Protein AF-A0A6L7IEB5-F1 (afdb_monomer)

Secondary structure (DSSP, 8-state):
-EESSHHHHHHHHHHHHTSGGGTT--EEEEEETTTTEEEEES-----TTEEEEEEEETTEEEEGGG--

Mean predicted aligned error: 3.28 Å

Sequence (68 aa):
MKAKTIDEAKSMAKEKSLETQYRDEAIYIIYCNRTEYFYVDTDSLIRLWERLIGYYENGKYTDAETNS

Nearest PDB structures (foldseek):
  1i8n-assembly3_C  TM=4.395E-01  e=4.629E+00  Haementeria officinalis
  2qj4-assembly1_B  TM=3.904E-01  e=5.297E+00  Mus musculus
  3hn4-assembly1_A  TM=4.342E-01  e=6.485E+00  Homo sapiens

Foldseek 3Di:
DKDQDPVVLLVVQLVVLQDPVQAQAKFWWKAAQVVNITDTDSDPDDDPRIDTQWTDHNNDTDGPVPPD

pLDDT: mean 93.57, std 10.87, range [39.69, 98.31]

Structure (mmCIF, N/CA/C/O backbone):
data_AF-A0A6L7IEB5-F1
#
_entry.id   AF-A0A6L7IEB5-F1
#
loop_
_atom_site.group_PDB
_atom_site.id
_atom_site.type_symbol
_atom_site.label_atom_id
_atom_site.label_alt_id
_atom_site.label_comp_id
_atom_site.label_asym_id
_atom_site.label_entity_id
_atom_site.label_seq_id
_atom_site.pdbx_PDB_ins_code
_atom_site.Cartn_x
_atom_site.Cartn_y
_atom_site.Cartn_z
_atom_site.occupancy
_atom_site.B_iso_or_equiv
_atom_site.auth_seq_id
_atom_site.auth_comp_id
_atom_site.auth_asym_id
_atom_site.auth_atom_id
_atom_site.pdbx_PDB_model_num
ATOM 1 N N . MET A 1 1 ? -5.703 -4.828 3.609 1.00 92.88 1 MET A N 1
ATOM 2 C CA . MET A 1 1 ? -6.077 -3.898 4.715 1.00 92.88 1 MET A CA 1
ATOM 3 C C . MET A 1 1 ? -6.535 -2.566 4.120 1.00 92.88 1 MET A C 1
AT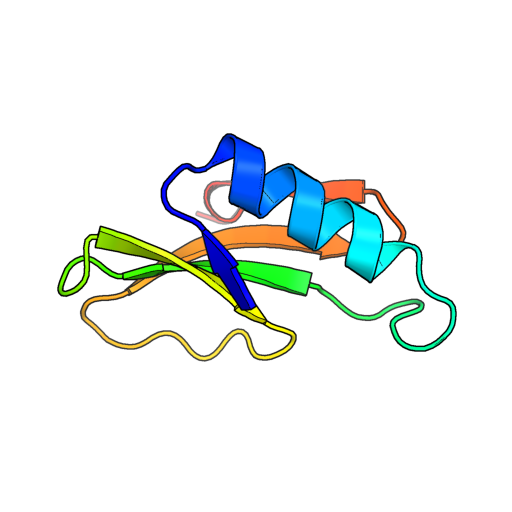OM 5 O O . MET A 1 1 ? -6.359 -2.402 2.920 1.00 92.88 1 MET A O 1
ATOM 9 N N . LYS A 1 2 ? -7.126 -1.632 4.885 1.00 95.19 2 LYS A N 1
ATOM 10 C CA . LYS A 1 2 ? -7.474 -0.297 4.357 1.00 95.19 2 LYS A CA 1
ATOM 11 C C . LYS A 1 2 ? -7.226 0.842 5.349 1.00 95.19 2 LYS A C 1
ATOM 13 O O . LYS A 1 2 ? -7.386 0.634 6.547 1.00 95.19 2 LYS A O 1
ATOM 18 N N . ALA A 1 3 ? -6.919 2.022 4.825 1.00 97.81 3 ALA A N 1
ATOM 19 C CA . ALA A 1 3 ? -6.609 3.249 5.553 1.00 97.81 3 ALA A CA 1
ATOM 20 C C . ALA A 1 3 ? -7.356 4.451 4.962 1.00 97.81 3 ALA A C 1
ATOM 22 O O . ALA A 1 3 ? -7.740 4.435 3.786 1.00 97.81 3 ALA A O 1
ATOM 23 N N . LYS A 1 4 ? -7.580 5.492 5.774 1.00 97.50 4 LYS A N 1
ATOM 24 C CA . LYS A 1 4 ? -8.246 6.717 5.307 1.00 97.50 4 LYS A CA 1
ATOM 25 C C . LYS A 1 4 ? -7.267 7.707 4.699 1.00 97.50 4 LYS A C 1
ATOM 27 O O . LYS A 1 4 ? -7.652 8.432 3.785 1.00 97.50 4 LYS A O 1
ATOM 32 N N . THR A 1 5 ? -6.025 7.718 5.166 1.00 98.06 5 THR A N 1
ATOM 33 C CA . THR A 1 5 ? -4.984 8.601 4.635 1.00 98.06 5 THR A CA 1
ATOM 34 C C . THR A 1 5 ? -3.906 7.810 3.898 1.00 98.06 5 THR A C 1
ATOM 36 O O . THR A 1 5 ? -3.721 6.611 4.116 1.00 98.06 5 THR A O 1
ATOM 39 N N . ILE A 1 6 ? -3.186 8.492 3.005 1.00 97.19 6 ILE A N 1
ATOM 40 C CA . ILE A 1 6 ? -2.054 7.898 2.288 1.00 97.19 6 ILE A CA 1
ATOM 41 C C . ILE A 1 6 ? -0.895 7.565 3.237 1.00 97.19 6 ILE A C 1
ATOM 43 O O . ILE A 1 6 ? -0.226 6.555 3.040 1.00 97.19 6 ILE A O 1
ATOM 47 N N . ASP A 1 7 ? -0.683 8.369 4.281 1.00 98.12 7 ASP A N 1
ATOM 48 C CA . ASP A 1 7 ? 0.408 8.171 5.240 1.00 98.12 7 ASP A CA 1
ATOM 49 C C . ASP A 1 7 ? 0.176 6.928 6.102 1.00 98.12 7 ASP A C 1
ATOM 51 O O . ASP A 1 7 ? 1.086 6.115 6.272 1.00 98.12 7 ASP A O 1
ATOM 55 N N . GLU A 1 8 ? -1.062 6.717 6.560 1.00 98.31 8 GLU A N 1
ATOM 56 C CA . GLU A 1 8 ? -1.470 5.470 7.216 1.00 98.31 8 GLU A CA 1
ATOM 57 C C . GLU A 1 8 ? -1.233 4.269 6.296 1.00 98.31 8 GLU A C 1
ATOM 59 O O . GLU A 1 8 ? -0.618 3.284 6.702 1.00 98.31 8 GLU A O 1
ATOM 64 N N . ALA A 1 9 ? -1.662 4.361 5.033 1.00 98.06 9 ALA A N 1
ATOM 65 C CA . ALA A 1 9 ? -1.479 3.284 4.066 1.00 98.06 9 ALA A CA 1
ATOM 66 C C . ALA A 1 9 ? 0.006 2.966 3.827 1.00 98.06 9 ALA A C 1
ATOM 68 O O . ALA A 1 9 ? 0.379 1.794 3.761 1.00 98.06 9 ALA A O 1
ATOM 69 N N . LYS A 1 10 ? 0.861 3.994 3.743 1.00 98.19 10 LYS A N 1
ATOM 70 C CA . LYS A 1 10 ? 2.317 3.844 3.609 1.00 98.19 10 LYS A CA 1
ATOM 71 C C . LYS A 1 10 ? 2.945 3.195 4.841 1.00 98.19 10 LYS A C 1
ATOM 73 O O . LYS A 1 10 ? 3.771 2.300 4.672 1.00 98.19 10 LYS A O 1
ATOM 78 N N . SER A 1 11 ? 2.541 3.581 6.055 1.00 98.25 11 SER A N 1
ATOM 79 C CA . SER A 1 11 ? 3.018 2.930 7.289 1.00 98.25 11 SER A CA 1
ATOM 80 C C . SER A 1 11 ? 2.651 1.447 7.303 1.00 98.25 11 SER A C 1
ATOM 82 O O . SER A 1 11 ? 3.521 0.595 7.462 1.00 98.25 11 SER A O 1
ATOM 84 N N . MET A 1 12 ? 1.383 1.134 7.019 1.00 97.94 12 MET A N 1
ATOM 85 C CA . MET A 1 12 ? 0.872 -0.238 6.987 1.00 97.94 12 MET A CA 1
ATOM 86 C C . MET A 1 12 ? 1.561 -1.101 5.923 1.00 97.94 12 MET A C 1
ATOM 88 O O . MET A 1 12 ? 1.906 -2.250 6.187 1.00 97.94 12 MET A O 1
ATOM 92 N N . ALA A 1 13 ? 1.763 -0.567 4.715 1.00 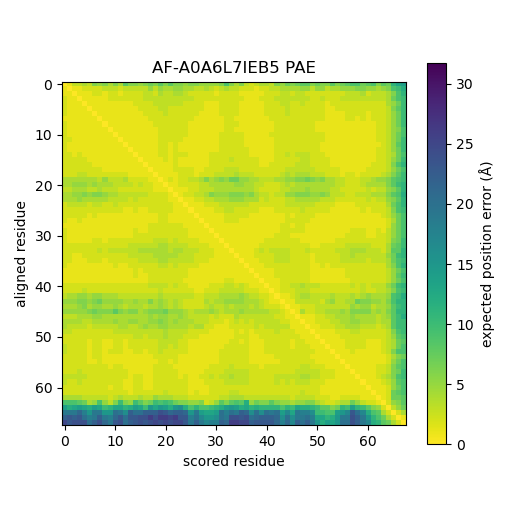97.81 13 ALA A N 1
ATOM 93 C CA . ALA A 1 13 ? 2.438 -1.287 3.639 1.00 97.81 13 ALA A CA 1
ATOM 94 C C . ALA A 1 13 ? 3.915 -1.542 3.967 1.00 97.81 13 ALA A C 1
ATOM 96 O O . ALA A 1 13 ? 4.410 -2.649 3.759 1.00 97.81 13 ALA A O 1
ATOM 97 N N . LYS A 1 14 ? 4.602 -0.545 4.538 1.00 98.12 14 LYS A N 1
ATOM 98 C CA . LYS A 1 14 ? 5.994 -0.675 4.969 1.00 98.12 14 LYS A CA 1
ATOM 99 C C . LYS A 1 14 ? 6.149 -1.733 6.055 1.00 98.12 14 LYS A C 1
ATOM 101 O O . LYS A 1 14 ? 6.988 -2.613 5.898 1.00 98.12 14 LYS A O 1
ATOM 106 N N . GLU A 1 15 ? 5.359 -1.656 7.126 1.00 97.25 15 GLU A N 1
ATOM 107 C CA . GLU A 1 15 ? 5.388 -2.631 8.224 1.00 97.25 15 GLU A CA 1
ATOM 108 C C . GLU A 1 15 ? 5.172 -4.049 7.696 1.00 97.25 15 GLU A C 1
ATOM 110 O O . GLU A 1 15 ? 5.982 -4.933 7.966 1.00 97.25 15 GLU A O 1
ATOM 115 N N . LYS A 1 16 ? 4.161 -4.232 6.840 1.00 96.31 16 LYS A N 1
ATOM 116 C CA . LYS A 1 16 ? 3.858 -5.530 6.237 1.00 96.31 16 LYS A CA 1
ATOM 117 C C . LYS A 1 16 ? 4.988 -6.049 5.342 1.00 96.31 16 LYS A C 1
ATOM 119 O O . LYS A 1 16 ? 5.327 -7.223 5.411 1.00 96.31 16 LYS A O 1
ATOM 124 N N . SER A 1 17 ? 5.626 -5.180 4.556 1.00 97.19 17 SER A N 1
ATOM 125 C CA . SER A 1 17 ? 6.756 -5.558 3.687 1.00 97.19 17 SER A CA 1
ATOM 126 C C . SER A 1 17 ? 8.024 -5.980 4.446 1.00 97.19 17 SER A C 1
ATOM 128 O O . SER A 1 17 ? 8.968 -6.469 3.832 1.00 97.19 17 SER A O 1
ATOM 130 N N . LEU A 1 18 ? 8.084 -5.746 5.762 1.00 97.38 18 LEU A N 1
ATOM 131 C CA . LEU A 1 18 ? 9.190 -6.172 6.625 1.00 97.38 18 LEU A CA 1
ATOM 132 C C . LEU A 1 18 ? 8.926 -7.532 7.288 1.00 97.38 18 LEU A C 1
ATOM 134 O O . LEU A 1 18 ? 9.833 -8.097 7.901 1.00 97.38 18 LEU A O 1
ATOM 138 N N . GL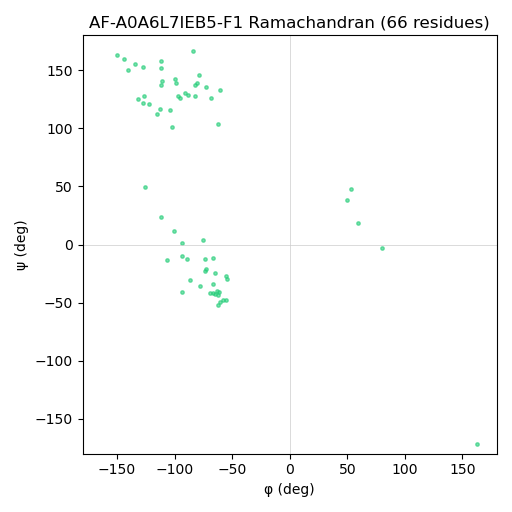U A 1 19 ? 7.706 -8.062 7.196 1.00 96.44 19 GLU A N 1
ATOM 139 C CA . GLU A 1 19 ? 7.380 -9.372 7.748 1.00 96.44 19 GLU A CA 1
ATOM 140 C C . GLU A 1 19 ? 8.004 -10.483 6.896 1.00 96.44 19 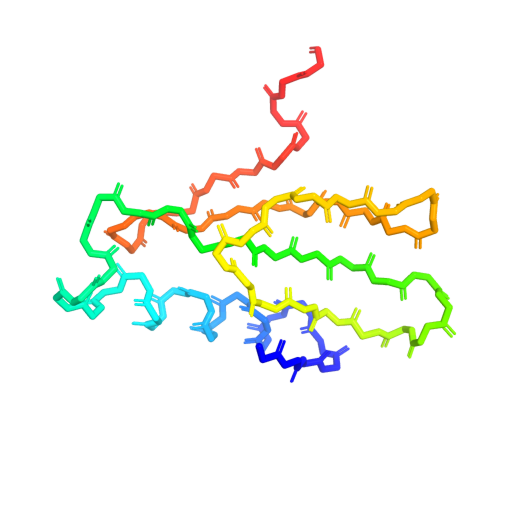GLU A C 1
ATOM 142 O O . GLU A 1 19 ? 7.887 -10.493 5.673 1.00 96.44 19 GLU A O 1
ATOM 147 N N . THR A 1 20 ? 8.606 -11.482 7.548 1.00 93.00 20 THR A N 1
ATOM 148 C CA . THR A 1 20 ? 9.311 -12.592 6.879 1.00 93.00 20 THR A CA 1
ATOM 149 C C . THR A 1 20 ? 8.456 -13.334 5.847 1.00 93.00 20 THR A C 1
ATOM 151 O O . THR A 1 20 ? 8.995 -13.871 4.885 1.00 93.00 20 THR A O 1
ATOM 154 N N . GLN A 1 21 ? 7.135 -13.376 6.044 1.00 94.81 21 GLN A N 1
ATOM 155 C CA . GLN A 1 21 ? 6.203 -14.065 5.148 1.00 94.81 21 GLN A CA 1
ATOM 156 C C . GLN A 1 21 ? 5.982 -13.350 3.805 1.00 94.81 21 GLN A C 1
ATOM 158 O O . GLN A 1 21 ? 5.584 -14.011 2.857 1.00 94.81 21 GLN A O 1
ATOM 163 N N . TYR A 1 22 ? 6.265 -12.045 3.724 1.00 93.12 22 TYR A 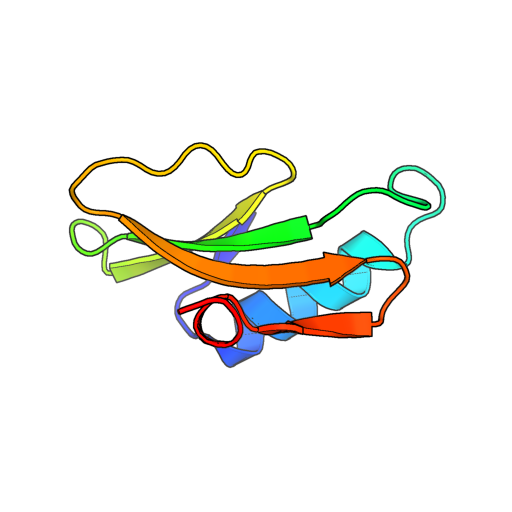N 1
ATOM 164 C CA . TYR A 1 22 ? 6.144 -11.230 2.505 1.00 93.12 22 TYR A CA 1
ATOM 165 C C . TYR A 1 22 ? 7.517 -10.790 1.983 1.00 93.12 22 TYR A C 1
ATOM 167 O O . TYR A 1 22 ? 7.658 -9.761 1.321 1.00 93.12 22 TYR A O 1
ATOM 175 N N . ARG A 1 23 ? 8.566 -11.535 2.341 1.00 91.75 23 ARG A N 1
ATOM 176 C CA . ARG A 1 23 ? 9.917 -11.266 1.864 1.00 91.75 23 ARG A CA 1
ATOM 177 C C . ARG A 1 23 ? 9.947 -11.378 0.341 1.00 91.75 23 ARG A C 1
ATOM 179 O O . ARG A 1 23 ? 9.464 -12.365 -0.204 1.00 91.75 23 ARG A O 1
ATOM 186 N N . ASP A 1 24 ? 10.567 -10.395 -0.307 1.00 93.69 24 ASP A N 1
ATOM 187 C CA . ASP A 1 24 ? 10.668 -10.315 -1.771 1.00 93.69 24 ASP A CA 1
ATOM 188 C C . ASP A 1 24 ? 9.285 -10.261 -2.476 1.00 93.69 24 ASP A C 1
ATOM 190 O O . ASP A 1 24 ? 9.172 -10.521 -3.672 1.00 93.69 24 ASP A O 1
ATOM 194 N N . GLU A 1 25 ? 8.222 -9.908 -1.737 1.00 96.06 25 GLU A N 1
ATOM 195 C CA . GLU A 1 25 ? 6.869 -9.688 -2.252 1.00 96.06 25 GLU A CA 1
ATOM 196 C C . GLU A 1 25 ? 6.503 -8.199 -2.174 1.00 96.06 25 GLU A C 1
ATOM 198 O O . GLU A 1 25 ? 6.821 -7.492 -1.211 1.00 96.06 25 GLU A O 1
ATOM 203 N N . ALA A 1 26 ? 5.818 -7.706 -3.205 1.00 97.06 26 ALA A N 1
ATOM 204 C CA . ALA A 1 26 ? 5.368 -6.325 -3.265 1.00 97.06 26 ALA A CA 1
ATOM 205 C C . ALA A 1 26 ? 4.057 -6.136 -2.487 1.00 97.06 26 ALA A C 1
ATOM 207 O O . ALA A 1 26 ? 3.057 -6.808 -2.726 1.00 97.06 26 ALA A O 1
ATOM 208 N N . ILE A 1 27 ? 4.053 -5.160 -1.582 1.00 98.12 27 ILE A N 1
ATOM 209 C CA . ILE A 1 27 ? 2.875 -4.714 -0.844 1.00 98.12 27 ILE A CA 1
ATOM 210 C C . ILE A 1 27 ? 2.367 -3.415 -1.466 1.00 98.12 27 ILE A C 1
ATOM 212 O O . ILE A 1 27 ? 2.912 -2.333 -1.229 1.00 98.12 27 ILE A O 1
ATOM 216 N N . TYR A 1 28 ? 1.324 -3.527 -2.275 1.00 97.94 28 TYR A N 1
ATOM 217 C CA . TYR A 1 28 ? 0.730 -2.455 -3.059 1.00 97.94 28 TYR A CA 1
ATOM 218 C C . TYR A 1 28 ? -0.166 -1.545 -2.225 1.00 97.94 28 TYR A C 1
ATOM 220 O O .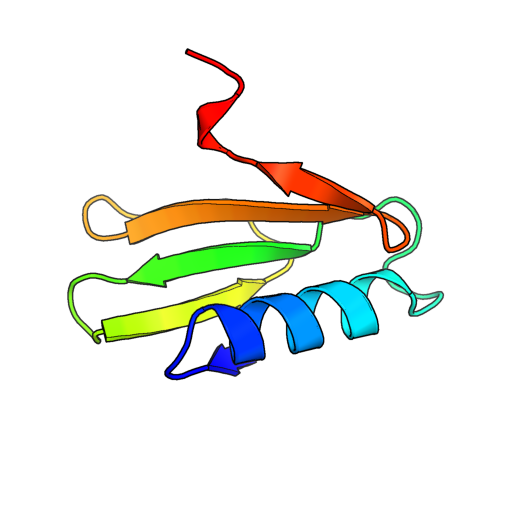 TYR A 1 28 ? -0.874 -1.985 -1.321 1.00 97.94 28 TYR A O 1
ATOM 228 N N . ILE A 1 29 ? -0.163 -0.262 -2.581 1.00 98.06 29 ILE A N 1
ATOM 229 C CA . ILE A 1 29 ? -1.064 0.765 -2.068 1.00 98.06 29 ILE A CA 1
ATOM 230 C C . ILE A 1 29 ? -1.970 1.204 -3.216 1.00 98.06 29 ILE A C 1
ATOM 232 O O . ILE A 1 29 ? -1.505 1.762 -4.211 1.00 98.06 29 ILE A O 1
ATOM 236 N N . ILE A 1 30 ? -3.271 0.976 -3.074 1.00 97.62 30 ILE A N 1
ATOM 237 C CA . ILE A 1 30 ? -4.272 1.207 -4.119 1.00 97.62 30 ILE A CA 1
ATOM 238 C C . 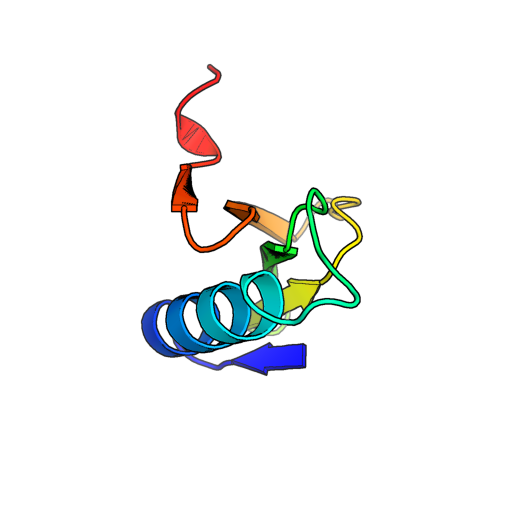ILE A 1 30 ? -5.328 2.175 -3.592 1.00 97.62 30 ILE A C 1
ATOM 240 O O . ILE A 1 30 ? -6.009 1.893 -2.611 1.00 97.62 30 ILE A O 1
ATOM 244 N N . TYR A 1 31 ? -5.508 3.320 -4.241 1.00 97.44 31 TYR A N 1
ATOM 245 C CA . TYR A 1 31 ? -6.574 4.259 -3.901 1.00 97.44 31 TYR A CA 1
ATOM 246 C C . TYR A 1 31 ? -7.856 3.929 -4.668 1.00 97.44 31 TYR A C 1
ATOM 248 O O . TYR A 1 31 ? -7.833 3.827 -5.891 1.00 97.44 31 TYR A O 1
ATOM 256 N N . CYS A 1 32 ? -8.989 3.809 -3.977 1.00 96.56 32 CYS A N 1
ATOM 257 C CA . CYS A 1 32 ? -10.293 3.589 -4.607 1.00 96.56 32 CYS A CA 1
ATOM 258 C C . CYS A 1 32 ? -11.126 4.872 -4.604 1.00 96.56 32 CYS A C 1
ATOM 260 O O . CYS A 1 32 ? -11.568 5.325 -3.545 1.00 96.56 32 CYS A O 1
ATOM 262 N N . ASN A 1 33 ? -11.431 5.399 -5.792 1.00 95.94 33 ASN A N 1
ATOM 263 C CA . ASN A 1 33 ? -12.210 6.631 -5.954 1.00 95.94 33 ASN A CA 1
ATOM 264 C C . ASN A 1 33 ? -13.661 6.496 -5.457 1.00 95.94 33 ASN A C 1
ATOM 266 O O . ASN A 1 33 ? -14.288 7.488 -5.113 1.00 95.94 33 ASN A O 1
ATOM 270 N N . ARG A 1 34 ? -14.218 5.276 -5.411 1.00 96.44 34 ARG A N 1
ATOM 271 C CA . ARG A 1 34 ? -15.612 5.057 -4.975 1.00 96.44 34 ARG A CA 1
ATOM 272 C C . ARG A 1 34 ? -15.789 5.107 -3.466 1.00 96.44 34 ARG A C 1
ATOM 274 O O . ARG A 1 34 ? -16.853 5.481 -2.988 1.00 96.44 34 ARG A O 1
ATOM 281 N N . THR A 1 35 ? -14.797 4.621 -2.730 1.00 96.50 35 THR A N 1
ATOM 282 C CA . THR A 1 35 ? -14.879 4.496 -1.271 1.00 96.50 35 THR A CA 1
ATOM 283 C C . THR A 1 35 ? -14.030 5.540 -0.558 1.00 96.50 35 THR A C 1
ATOM 285 O O . THR A 1 35 ? -14.151 5.681 0.658 1.00 96.50 35 THR A O 1
ATOM 288 N N . GLU A 1 36 ? -13.138 6.211 -1.293 1.00 97.19 36 GLU A N 1
ATOM 289 C CA . GLU A 1 36 ? -12.160 7.162 -0.766 1.00 97.19 36 GLU A CA 1
ATOM 290 C C . GLU A 1 36 ? -11.330 6.530 0.364 1.00 97.19 36 GLU A C 1
ATOM 292 O O . GLU A 1 36 ? -11.204 7.059 1.469 1.00 97.19 36 GLU A O 1
ATOM 297 N N . TYR A 1 37 ? -10.835 5.319 0.102 1.00 98.06 37 TYR A N 1
ATOM 298 C CA . TYR A 1 37 ? -9.925 4.588 0.983 1.00 98.06 37 TYR A CA 1
ATOM 299 C C . TYR A 1 37 ? -8.695 4.158 0.192 1.00 98.06 37 TYR A C 1
ATOM 301 O O . TYR A 1 37 ? -8.767 3.914 -1.016 1.00 98.06 37 TYR A O 1
ATOM 309 N N . PHE A 1 38 ? -7.593 4.009 0.915 1.00 97.94 38 PHE A N 1
ATOM 310 C CA . PHE A 1 38 ? -6.377 3.368 0.445 1.00 97.94 38 PHE A CA 1
ATOM 311 C C . PHE A 1 38 ? -6.392 1.911 0.891 1.00 97.94 38 PHE A C 1
ATOM 313 O O . PHE A 1 38 ? -6.565 1.628 2.073 1.00 97.94 38 PHE A O 1
ATOM 320 N N . TYR A 1 39 ? -6.224 0.990 -0.042 1.00 97.25 39 TYR A N 1
ATOM 321 C CA . TYR A 1 39 ? -6.108 -0.439 0.190 1.00 97.25 39 TYR A CA 1
ATOM 322 C C . TYR A 1 39 ? -4.636 -0.835 0.178 1.00 97.25 39 TYR A C 1
ATOM 324 O O . TYR A 1 39 ? -3.868 -0.330 -0.633 1.00 97.25 39 TYR A O 1
ATOM 332 N N . VAL A 1 40 ? -4.261 -1.723 1.096 1.00 97.38 40 VAL A N 1
ATOM 333 C CA . VAL A 1 40 ? -2.923 -2.315 1.195 1.00 97.38 40 VAL A CA 1
ATOM 334 C C . VAL A 1 40 ? -3.049 -3.808 0.933 1.00 97.38 40 VAL A C 1
ATOM 336 O O . VAL A 1 40 ? -3.668 -4.506 1.751 1.00 97.38 40 VAL A O 1
ATOM 339 N N . ASP A 1 41 ? -2.502 -4.274 -0.184 1.00 95.62 41 ASP A N 1
ATOM 340 C CA . ASP A 1 41 ? -2.692 -5.636 -0.692 1.00 95.62 41 ASP A CA 1
ATOM 341 C C . ASP A 1 41 ? -1.425 -6.193 -1.356 1.00 95.62 41 ASP A C 1
ATOM 343 O O . ASP A 1 41 ? -0.534 -5.432 -1.714 1.00 95.62 41 ASP 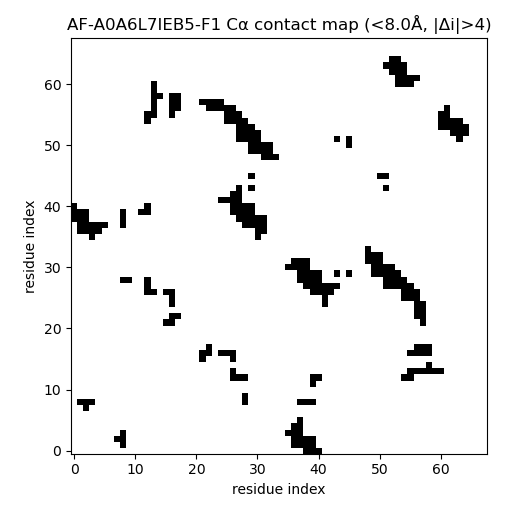A O 1
ATOM 347 N N . THR A 1 42 ? -1.324 -7.513 -1.487 1.00 95.50 42 THR A N 1
ATOM 348 C CA . THR A 1 42 ? -0.264 -8.175 -2.271 1.00 95.50 42 THR A CA 1
ATOM 349 C C . THR A 1 42 ? -0.662 -8.358 -3.734 1.00 95.50 42 THR A C 1
ATOM 351 O O . THR A 1 42 ? 0.181 -8.643 -4.579 1.00 95.50 42 THR A O 1
ATOM 354 N N . ASP A 1 43 ? -1.940 -8.157 -4.059 1.00 92.81 43 ASP A N 1
ATOM 355 C CA . ASP A 1 43 ? -2.431 -8.135 -5.432 1.00 92.81 43 ASP A CA 1
ATOM 356 C C . ASP A 1 43 ? -2.394 -6.707 -6.004 1.00 92.81 43 ASP A C 1
ATOM 358 O O . ASP A 1 43 ? -2.876 -5.754 -5.386 1.00 92.81 43 ASP A O 1
ATOM 362 N N . SER A 1 44 ? -1.826 -6.564 -7.203 1.00 88.88 44 SER A N 1
ATOM 363 C CA . SER A 1 44 ? -1.769 -5.300 -7.949 1.00 88.88 44 SER A CA 1
ATOM 364 C C . SER A 1 44 ? -2.917 -5.121 -8.941 1.00 88.88 44 SER A C 1
ATOM 366 O O . SER A 1 44 ? -2.966 -4.102 -9.634 1.00 88.88 44 SER A O 1
ATOM 368 N N . LEU A 1 45 ? -3.847 -6.077 -9.029 1.00 91.38 45 LEU A N 1
ATOM 369 C CA . LEU A 1 45 ? -5.018 -5.981 -9.887 1.00 91.38 45 LEU A CA 1
ATOM 370 C C . LEU A 1 45 ? -5.898 -4.800 -9.455 1.00 91.38 45 LEU A C 1
ATOM 372 O O . LEU A 1 45 ? -6.658 -4.877 -8.490 1.00 91.38 45 LEU A O 1
ATOM 376 N N . ILE A 1 46 ? -5.832 -3.717 -10.225 1.00 91.50 46 ILE A N 1
ATOM 377 C CA . ILE A 1 46 ? -6.663 -2.532 -10.022 1.00 91.50 46 ILE A CA 1
ATOM 378 C C . ILE A 1 46 ? -7.861 -2.514 -10.971 1.00 91.50 46 ILE A C 1
ATOM 380 O O . ILE A 1 46 ? -7.788 -2.885 -12.144 1.00 91.50 46 ILE A O 1
ATOM 384 N N . ARG A 1 47 ? -8.996 -2.050 -10.456 1.00 92.25 47 ARG A N 1
ATOM 385 C CA . ARG A 1 47 ? -10.219 -1.795 -11.225 1.00 92.25 47 ARG A CA 1
ATOM 386 C C . ARG A 1 47 ? -10.171 -0.415 -11.886 1.00 92.25 47 ARG A C 1
ATOM 388 O O . ARG A 1 47 ? -9.407 0.453 -11.489 1.00 92.25 47 ARG A O 1
ATOM 395 N N . LEU A 1 48 ? -11.080 -0.165 -12.834 1.00 94.56 48 LEU A N 1
ATOM 396 C CA . LEU A 1 48 ? -11.185 1.118 -13.559 1.00 94.56 48 LEU A CA 1
ATOM 397 C C . LEU A 1 48 ? -11.339 2.355 -12.655 1.00 94.56 48 LEU A C 1
ATOM 399 O O . LEU A 1 48 ? -10.983 3.458 -13.050 1.00 94.56 48 LEU A O 1
ATOM 403 N N . TRP A 1 49 ? -11.907 2.189 -11.460 1.00 94.31 49 TRP A N 1
ATOM 404 C CA . TRP A 1 49 ? -12.100 3.263 -10.479 1.00 94.31 49 TRP A CA 1
ATOM 405 C C . TRP A 1 49 ? -11.041 3.260 -9.369 1.00 94.31 49 TRP A C 1
ATOM 407 O O . TRP A 1 49 ? -11.207 3.944 -8.356 1.00 94.31 49 TRP A O 1
ATOM 417 N N . GLU A 1 50 ? -9.974 2.488 -9.529 1.00 95.69 50 GLU A N 1
ATOM 418 C CA . GLU A 1 50 ? -8.850 2.405 -8.607 1.00 95.69 50 GLU A CA 1
ATOM 419 C C . GLU A 1 50 ? -7.595 2.994 -9.260 1.00 95.69 50 GLU A C 1
ATOM 421 O O . GLU A 1 50 ? -7.446 3.006 -10.480 1.00 95.69 50 GLU A O 1
ATOM 426 N N . ARG A 1 51 ? -6.696 3.523 -8.434 1.00 95.19 51 ARG A N 1
ATOM 427 C CA . ARG A 1 51 ? -5.407 4.067 -8.851 1.00 95.19 51 ARG A CA 1
ATOM 428 C C . ARG A 1 51 ? -4.316 3.415 -8.022 1.00 95.19 51 ARG A C 1
ATOM 430 O O . ARG A 1 51 ? -4.334 3.533 -6.795 1.00 95.19 51 ARG A O 1
ATOM 437 N N . LEU A 1 52 ? -3.367 2.760 -8.682 1.00 96.12 52 LEU A N 1
ATOM 438 C CA . LEU A 1 52 ? -2.158 2.291 -8.018 1.00 96.12 52 LEU A CA 1
ATOM 439 C C . LEU A 1 52 ? -1.314 3.505 -7.612 1.00 96.12 52 LEU A C 1
ATOM 441 O O . LEU A 1 52 ? -1.033 4.364 -8.441 1.00 96.12 52 LEU A O 1
ATOM 445 N N . ILE A 1 53 ? -0.957 3.590 -6.334 1.00 96.62 53 ILE A N 1
ATOM 446 C CA . ILE A 1 53 ? -0.143 4.682 -5.782 1.00 96.62 53 ILE A CA 1
ATOM 447 C C . ILE A 1 53 ? 1.337 4.302 -5.792 1.00 96.62 53 ILE A C 1
ATOM 449 O O . ILE A 1 53 ? 2.201 5.111 -6.095 1.00 96.62 53 ILE A O 1
ATOM 453 N N . GLY A 1 54 ? 1.633 3.056 -5.450 1.00 97.19 54 GLY A N 1
ATOM 454 C CA . GLY A 1 54 ? 2.991 2.560 -5.300 1.00 97.19 54 GLY A CA 1
ATOM 455 C C . GLY A 1 54 ? 2.980 1.273 -4.499 1.00 97.19 54 GLY A C 1
ATOM 456 O O . GLY A 1 54 ? 1.915 0.723 -4.206 1.00 97.19 54 GLY A O 1
ATOM 457 N N . TYR A 1 55 ? 4.158 0.797 -4.132 1.00 97.94 55 TYR A N 1
ATOM 458 C CA . TYR A 1 55 ? 4.300 -0.406 -3.325 1.00 97.94 55 TYR A CA 1
ATOM 459 C C . TYR A 1 55 ? 5.551 -0.363 -2.456 1.00 97.94 55 TYR A C 1
ATOM 461 O O . TYR A 1 55 ? 6.465 0.431 -2.686 1.00 97.94 55 TYR A O 1
ATOM 469 N N . TYR A 1 56 ? 5.577 -1.225 -1.445 1.00 98.06 56 TYR A N 1
ATOM 470 C CA . TYR A 1 56 ? 6.766 -1.515 -0.656 1.00 98.06 56 TYR A CA 1
ATOM 471 C C . TYR A 1 56 ? 7.240 -2.938 -0.914 1.00 98.06 56 TYR A C 1
ATOM 473 O O . TYR A 1 56 ? 6.435 -3.859 -0.924 1.00 98.06 56 TYR A O 1
ATOM 481 N N . GLU A 1 57 ? 8.545 -3.118 -1.053 1.00 97.75 57 GLU A N 1
ATOM 482 C CA . GLU A 1 57 ? 9.192 -4.427 -1.110 1.00 97.75 57 GLU A CA 1
ATOM 483 C C . GLU A 1 57 ? 10.384 -4.396 -0.153 1.00 97.75 57 GLU A C 1
ATOM 485 O O . GLU A 1 57 ? 11.219 -3.489 -0.231 1.00 97.75 57 GLU A O 1
ATOM 490 N N . ASN A 1 58 ? 10.444 -5.337 0.794 1.00 97.06 58 ASN A N 1
ATOM 491 C CA . ASN A 1 58 ? 11.508 -5.404 1.803 1.00 97.06 58 ASN A CA 1
ATOM 492 C C . ASN A 1 58 ? 11.759 -4.052 2.522 1.00 97.06 58 ASN A C 1
ATOM 494 O O . ASN A 1 58 ? 12.899 -3.650 2.767 1.00 97.06 58 ASN A O 1
ATOM 498 N N . GLY A 1 59 ? 10.694 -3.296 2.816 1.00 96.06 59 GLY A N 1
ATOM 499 C CA . GLY A 1 59 ? 10.761 -1.978 3.457 1.00 96.06 59 GLY A CA 1
ATOM 500 C C . GLY A 1 59 ? 11.114 -0.796 2.544 1.00 96.06 59 GLY A C 1
ATOM 501 O O . GLY A 1 59 ? 11.109 0.346 3.019 1.00 96.06 59 GLY A O 1
ATOM 502 N N . LYS A 1 60 ? 11.390 -1.018 1.252 1.00 97.50 60 LYS A N 1
ATOM 503 C CA . LYS A 1 60 ? 11.717 0.028 0.271 1.00 97.50 60 LYS A CA 1
ATOM 504 C C . LYS A 1 60 ? 10.481 0.427 -0.537 1.00 97.50 60 LYS A C 1
ATOM 506 O O . LYS A 1 60 ? 9.829 -0.426 -1.123 1.00 97.50 60 LYS A O 1
ATOM 511 N N . TYR A 1 61 ? 10.192 1.727 -0.588 1.00 97.19 61 TYR A N 1
ATOM 512 C CA . TYR A 1 61 ? 9.088 2.276 -1.379 1.00 97.19 61 TYR A CA 1
ATOM 513 C C . TYR A 1 61 ? 9.467 2.417 -2.856 1.00 97.19 61 TYR A C 1
ATOM 515 O O . TYR A 1 61 ? 10.557 2.904 -3.167 1.00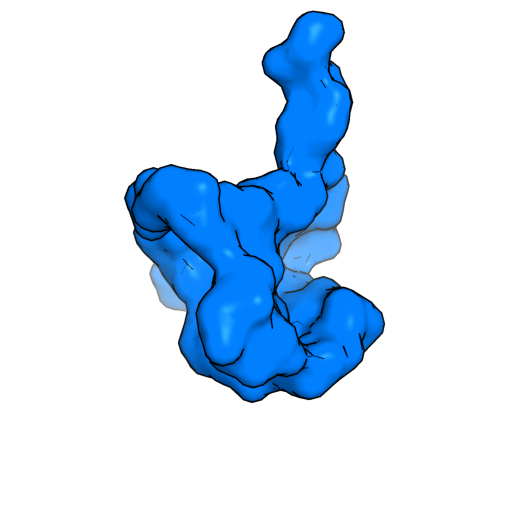 97.19 61 TYR A O 1
ATOM 523 N N . THR A 1 62 ? 8.528 2.075 -3.733 1.00 97.38 62 THR A N 1
ATOM 524 C CA . THR A 1 62 ? 8.564 2.354 -5.170 1.00 97.38 62 THR A CA 1
ATOM 525 C C . THR A 1 62 ? 7.277 3.062 -5.568 1.00 97.38 62 THR A C 1
ATOM 527 O O . THR A 1 62 ? 6.180 2.586 -5.268 1.00 97.38 62 THR A O 1
ATOM 530 N N . ASP A 1 63 ? 7.410 4.204 -6.237 1.00 95.75 63 ASP A N 1
ATOM 531 C CA . ASP A 1 63 ? 6.266 4.972 -6.716 1.00 95.75 63 ASP A CA 1
ATOM 532 C C . ASP A 1 63 ? 5.740 4.405 -8.043 1.00 95.75 63 ASP A C 1
ATOM 534 O O . ASP A 1 63 ? 6.525 4.043 -8.928 1.00 95.75 63 ASP A O 1
ATOM 538 N N . ALA A 1 64 ? 4.416 4.314 -8.183 1.00 88.75 64 ALA A N 1
ATOM 539 C CA . ALA A 1 64 ? 3.792 3.790 -9.393 1.00 88.75 64 ALA A CA 1
ATOM 540 C C . ALA A 1 64 ? 3.862 4.775 -10.571 1.00 88.75 64 ALA A C 1
ATOM 542 O O . ALA A 1 64 ? 3.826 4.337 -11.720 1.00 88.75 64 ALA A O 1
ATOM 543 N N . GLU A 1 65 ? 4.009 6.080 -10.314 1.00 74.31 65 GLU A N 1
ATOM 544 C CA . GLU A 1 65 ? 4.099 7.097 -11.372 1.00 74.31 65 GLU A CA 1
ATOM 545 C C . GLU A 1 65 ? 5.453 7.086 -12.106 1.00 74.31 65 GLU A C 1
ATOM 547 O O . GLU A 1 65 ? 5.581 7.660 -13.184 1.00 74.31 65 GLU A O 1
ATOM 552 N N . THR A 1 66 ? 6.464 6.382 -11.587 1.00 53.56 66 THR A N 1
ATOM 553 C CA . THR A 1 66 ? 7.826 6.375 -12.155 1.00 53.56 66 THR A CA 1
ATOM 554 C C . THR A 1 66 ? 8.014 5.544 -13.439 1.00 53.56 66 THR A C 1
ATOM 556 O O . THR A 1 66 ? 9.138 5.452 -13.923 1.00 53.56 66 THR A O 1
ATOM 559 N N . ASN A 1 67 ? 6.956 4.951 -14.007 1.00 44.34 67 ASN A N 1
ATOM 560 C CA . ASN A 1 67 ? 7.013 4.128 -15.230 1.00 44.34 67 ASN A CA 1
ATOM 561 C C . ASN A 1 67 ? 6.036 4.611 -16.323 1.00 44.34 67 ASN A C 1
ATOM 563 O O . ASN A 1 67 ? 5.262 3.814 -16.857 1.00 44.34 67 ASN A O 1
ATOM 567 N N . SER A 1 68 ? 6.051 5.912 -16.636 1.00 39.69 68 SER A N 1
ATOM 568 C CA . SER A 1 68 ? 5.444 6.462 -17.865 1.00 39.69 68 SER A CA 1
ATOM 569 C C . SER A 1 68 ? 6.514 6.841 -18.879 1.00 39.69 68 SER A C 1
ATOM 571 O O . SER A 1 68 ? 7.500 7.485 -18.457 1.00 39.69 68 SER A O 1
#

Radius of gyration: 11.15 Å; Cα contacts (8 Å, |Δi|>4): 143; chains: 1; bounding box: 27×23×26 Å

Solvent-accessible surface area (backbone atoms only — not comparable to full-atom values): 3718 Å² total; per-residue (Å²): 91,77,25,79,43,71,67,56,32,49,52,55,21,31,57,51,8,61,35,81,91,33,58,90,32,55,22,25,36,34,37,30,72,88,75,63,33,26,34,35,38,74,67,79,88,70,53,97,61,39,43,75,56,25,32,12,39,63,55,44,80,46,64,51,78,80,80,121